Protein AF-Q9ZRT2-F1 (afdb_monomer_lite)

Radius of gyration: 14.72 Å; chains: 1; bounding box: 40×27×32 Å

Secondary structure (DSSP, 8-state):
-HHHHHHHHHHHHHHHHHTPPPSSSS------S-EEE-------GGGT--HHHHHHHHHHHHHHH--TT-EEE-

pLDDT: mean 89.25, std 11.75, range [54.47, 97.62]

Sequence (74 aa):
GKSTFIRQVGVNVLMAQVGSFVPCDQASISVRDCIFARVGAGDCQLRGVSTFMQEMLETASILKGASEKSLIII

InterPro domains:
  IPR000432 DNA mismatch repair protein MutS, C-terminal [PF00488] (1-74)
  IPR000432 DNA mismatch repair protein MutS, C-terminal [SM00534] (1-74)
  IPR027417 P-loop containing nucleoside triphosphate hydrolase [G3DSA:3.40.50.300] (1-74)
  IPR027417 P-loop containing nucleoside triphosphate hydrolase [SSF52540] (1-74)
  IPR045076 DNA mismatch repair MutS [PTHR11361] (1-74)

Foldseek 3Di:
DVLVVLVLVVVQQVCVVVVHDRPDPDDDHDNAPEEQEDRADPDPVVVVADSVRVSVVSVVVCVVPDDPRYHYYD

Organism: Triticum aestivum (NCBI:txid4565)

Structure (mmCIF, N/CA/C/O backbone):
data_AF-Q9ZRT2-F1
#
_entry.id   AF-Q9ZRT2-F1
#
loop_
_atom_site.group_PDB
_atom_site.id
_atom_site.type_symbol
_atom_site.label_atom_id
_atom_site.label_alt_id
_atom_site.label_comp_id
_atom_site.label_asym_id
_atom_site.label_entity_id
_atom_site.label_seq_id
_atom_site.pdbx_PDB_ins_code
_atom_site.Cartn_x
_atom_site.Cartn_y
_atom_site.Cartn_z
_atom_site.occupancy
_atom_site.B_iso_or_equiv
_atom_site.auth_seq_id
_atom_site.auth_comp_id
_atom_site.auth_asym_id
_atom_site.auth_atom_id
_atom_site.pdbx_PDB_model_num
ATOM 1 N N . GLY A 1 1 ? 5.656 16.088 3.384 1.00 83.12 1 GLY A N 1
ATOM 2 C CA . GLY A 1 1 ? 6.921 15.472 3.821 1.00 83.12 1 GLY A CA 1
ATOM 3 C C . GLY A 1 1 ? 6.737 13.983 4.011 1.00 83.12 1 GLY A C 1
ATOM 4 O O . GLY A 1 1 ? 6.703 13.262 3.028 1.00 83.12 1 GLY A O 1
ATOM 5 N N . LYS A 1 2 ? 6.529 13.535 5.255 1.00 90.00 2 LYS A N 1
ATOM 6 C CA . LYS A 1 2 ? 6.346 12.112 5.606 1.00 90.00 2 LYS A CA 1
ATOM 7 C C . LYS A 1 2 ? 5.220 11.424 4.816 1.00 90.00 2 LYS A C 1
ATOM 9 O O . LYS A 1 2 ? 5.457 10.420 4.160 1.00 90.00 2 LYS A O 1
ATOM 14 N N . SER A 1 3 ? 4.028 12.025 4.807 1.00 88.12 3 SER A N 1
ATOM 15 C CA . SER A 1 3 ? 2.860 11.516 4.069 1.00 88.12 3 SER A CA 1
ATOM 16 C C . SER A 1 3 ? 3.081 11.458 2.552 1.00 88.12 3 SER A C 1
ATOM 18 O O . SER A 1 3 ? 2.625 10.536 1.885 1.00 88.12 3 SER A O 1
ATOM 20 N N . THR A 1 4 ? 3.809 12.431 2.002 1.00 91.75 4 THR A N 1
ATOM 21 C CA . THR A 1 4 ? 4.193 12.466 0.586 1.00 91.75 4 THR A CA 1
ATOM 22 C C . THR A 1 4 ? 5.101 11.288 0.240 1.00 91.75 4 THR A C 1
ATOM 24 O O . THR A 1 4 ? 4.855 10.599 -0.743 1.00 91.75 4 THR A O 1
ATOM 27 N N . PHE A 1 5 ? 6.100 11.021 1.085 1.00 92.50 5 PHE A N 1
ATOM 28 C CA . PHE A 1 5 ? 7.059 9.937 0.892 1.00 92.50 5 PHE A CA 1
ATOM 29 C C . PHE A 1 5 ? 6.389 8.557 0.916 1.00 92.50 5 PHE A C 1
ATOM 31 O O . PHE A 1 5 ? 6.568 7.769 -0.007 1.00 92.50 5 PHE A O 1
ATOM 38 N N . ILE A 1 6 ? 5.549 8.274 1.918 1.00 93.38 6 ILE A N 1
ATOM 39 C CA . ILE A 1 6 ? 4.863 6.972 2.005 1.00 93.38 6 ILE A CA 1
ATOM 40 C C . ILE A 1 6 ? 3.897 6.749 0.831 1.00 93.38 6 ILE A C 1
ATOM 42 O O . ILE A 1 6 ? 3.823 5.645 0.295 1.00 93.38 6 ILE A O 1
ATOM 46 N N . ARG A 1 7 ? 3.210 7.804 0.363 1.00 92.94 7 ARG A N 1
ATOM 47 C CA . ARG A 1 7 ? 2.349 7.726 -0.828 1.00 92.94 7 ARG A CA 1
ATOM 48 C C . ARG A 1 7 ? 3.169 7.469 -2.092 1.00 92.94 7 ARG A C 1
ATOM 50 O O . ARG A 1 7 ? 2.749 6.668 -2.921 1.00 92.94 7 ARG A O 1
ATOM 57 N N . GLN A 1 8 ? 4.339 8.096 -2.221 1.00 94.44 8 GLN A N 1
ATOM 58 C CA . GLN A 1 8 ? 5.242 7.884 -3.353 1.00 94.44 8 GLN A CA 1
ATOM 59 C C . GLN A 1 8 ? 5.682 6.418 -3.461 1.00 94.44 8 GLN A C 1
ATOM 61 O O . GLN A 1 8 ? 5.685 5.873 -4.560 1.00 94.44 8 GLN A O 1
ATOM 66 N N . VAL A 1 9 ? 5.972 5.747 -2.340 1.00 95.06 9 VAL A N 1
ATOM 67 C CA . VAL A 1 9 ? 6.301 4.310 -2.342 1.00 95.06 9 VAL A CA 1
ATOM 68 C C . VAL A 1 9 ? 5.155 3.479 -2.930 1.00 95.06 9 VAL A C 1
ATOM 70 O O . VAL A 1 9 ? 5.394 2.650 -3.806 1.00 95.06 9 VAL A O 1
ATOM 73 N N . GLY A 1 10 ? 3.911 3.731 -2.510 1.00 95.62 10 GLY A N 1
ATOM 74 C CA . GLY A 1 10 ? 2.740 3.033 -3.052 1.00 95.62 10 GLY A CA 1
ATOM 75 C C . GLY A 1 10 ? 2.543 3.264 -4.554 1.00 95.62 10 GLY A C 1
ATOM 76 O O . GLY A 1 10 ? 2.299 2.315 -5.298 1.00 95.62 10 GLY A O 1
ATOM 77 N N . VAL A 1 11 ? 2.712 4.507 -5.015 1.00 95.81 11 VAL A N 1
ATOM 78 C CA . VAL A 1 11 ? 2.609 4.859 -6.441 1.00 95.81 11 VAL A CA 1
ATOM 79 C C . VAL A 1 11 ? 3.696 4.165 -7.262 1.00 95.81 11 VAL A C 1
ATOM 81 O O . VAL A 1 11 ? 3.385 3.588 -8.299 1.00 95.81 11 VAL A O 1
ATOM 84 N N . ASN A 1 12 ? 4.944 4.148 -6.788 1.00 96.94 12 ASN A N 1
ATOM 85 C CA . ASN A 1 12 ? 6.044 3.481 -7.487 1.00 96.94 12 ASN A CA 1
ATOM 86 C C . ASN A 1 12 ? 5.784 1.977 -7.654 1.00 96.94 12 ASN A C 1
ATOM 88 O O . ASN A 1 12 ? 6.016 1.430 -8.729 1.00 96.94 12 ASN A O 1
ATOM 92 N N . VAL A 1 13 ? 5.264 1.313 -6.615 1.00 97.31 13 VAL A N 1
ATOM 93 C CA . VAL A 1 13 ? 4.913 -0.116 -6.681 1.00 97.31 13 VAL A CA 1
ATOM 94 C C . VAL A 1 13 ? 3.806 -0.367 -7.705 1.00 97.31 13 VAL A C 1
ATOM 96 O O . VAL A 1 13 ? 3.931 -1.273 -8.529 1.00 97.31 13 VAL A O 1
ATOM 99 N N . LEU A 1 14 ? 2.762 0.467 -7.712 1.00 96.81 14 LEU A N 1
ATOM 100 C CA . LEU A 1 14 ? 1.679 0.369 -8.690 1.00 96.81 14 LEU A CA 1
ATOM 101 C C . LEU A 1 14 ? 2.182 0.584 -10.126 1.00 96.81 14 LEU A C 1
ATOM 103 O O . LEU A 1 14 ? 1.877 -0.213 -11.008 1.00 96.81 14 LEU A O 1
ATOM 107 N N . MET A 1 15 ? 2.971 1.635 -10.359 1.00 97.62 15 MET A N 1
ATOM 108 C CA . MET A 1 15 ? 3.533 1.949 -11.677 1.00 97.62 15 MET A CA 1
ATOM 109 C C . MET A 1 15 ? 4.390 0.801 -12.214 1.00 97.62 15 MET A C 1
ATOM 111 O O . MET A 1 15 ? 4.213 0.406 -13.366 1.00 97.62 15 MET A O 1
ATOM 115 N N . ALA A 1 16 ? 5.252 0.224 -11.373 1.00 97.44 16 ALA A N 1
ATOM 116 C CA . ALA A 1 16 ? 6.074 -0.919 -11.752 1.00 97.44 16 ALA A CA 1
ATOM 117 C C . ALA A 1 16 ? 5.227 -2.142 -12.137 1.00 97.44 1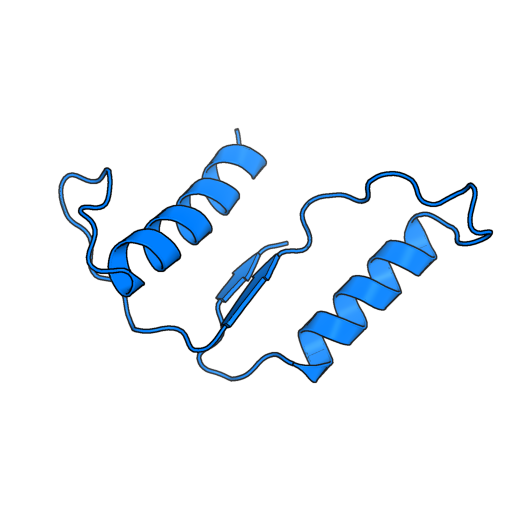6 ALA A C 1
ATOM 119 O O . ALA A 1 16 ? 5.514 -2.792 -13.138 1.00 97.44 16 ALA A O 1
ATOM 120 N N . GLN A 1 17 ? 4.154 -2.436 -11.394 1.00 96.81 17 GLN A N 1
ATOM 121 C CA . GLN A 1 17 ? 3.270 -3.571 -11.690 1.00 96.81 17 GLN A CA 1
ATOM 122 C C . GLN A 1 17 ? 2.371 -3.362 -12.917 1.00 96.81 17 GLN A C 1
ATOM 124 O O . GLN A 1 17 ? 1.977 -4.339 -13.547 1.00 96.81 17 GLN A O 1
ATOM 129 N N . VAL A 1 18 ? 2.075 -2.112 -13.283 1.00 97.25 18 VAL A N 1
ATOM 130 C CA . VAL A 1 18 ? 1.384 -1.761 -14.539 1.00 97.25 18 VAL A CA 1
ATOM 131 C C . VAL A 1 18 ? 2.336 -1.820 -15.748 1.00 97.25 18 VAL A C 1
ATOM 133 O O . VAL A 1 18 ? 1.882 -1.815 -16.889 1.00 97.25 18 VAL A O 1
ATOM 136 N N . GLY A 1 19 ? 3.652 -1.916 -15.521 1.00 95.94 19 GLY A N 1
ATOM 137 C CA . GLY A 1 19 ? 4.669 -1.926 -16.577 1.00 95.94 19 GLY A CA 1
ATOM 138 C C . GLY A 1 19 ? 5.111 -0.529 -17.026 1.00 95.94 19 GLY A C 1
ATOM 139 O O . GLY A 1 19 ? 5.615 -0.371 -18.135 1.00 95.94 19 GLY A O 1
ATOM 140 N N . SER A 1 20 ? 4.911 0.490 -16.187 1.00 97.06 20 SER A N 1
ATOM 141 C CA . SER A 1 20 ? 5.358 1.864 -16.435 1.00 97.06 20 SER A CA 1
ATOM 142 C C . SER A 1 20 ? 6.731 2.131 -15.812 1.00 97.06 20 SER A C 1
ATOM 144 O O . SER A 1 20 ? 7.102 1.519 -14.807 1.00 97.06 20 SER A O 1
ATOM 146 N N . PHE A 1 21 ? 7.476 3.089 -16.371 1.00 96.69 21 PHE A N 1
ATOM 147 C CA . PHE A 1 21 ? 8.696 3.588 -15.739 1.00 96.69 21 PHE A CA 1
ATOM 148 C C . PHE A 1 21 ? 8.372 4.265 -14.408 1.00 96.69 21 PHE A C 1
ATOM 150 O O . PHE A 1 21 ? 7.448 5.069 -14.312 1.00 96.69 21 PHE A O 1
ATOM 157 N N . VAL A 1 22 ? 9.166 3.967 -13.384 1.00 97.44 22 VAL A N 1
ATOM 158 C CA . VAL A 1 22 ? 9.055 4.599 -12.067 1.00 97.44 22 VAL A CA 1
ATOM 159 C C . VAL A 1 22 ? 10.001 5.799 -11.966 1.00 97.44 22 VAL A C 1
ATOM 161 O O . VAL A 1 22 ? 11.099 5.748 -12.519 1.00 97.44 22 VAL A O 1
ATOM 164 N N . PRO A 1 23 ? 9.623 6.880 -11.261 1.00 96.00 23 PRO A N 1
ATOM 165 C CA . PRO A 1 23 ? 10.444 8.084 -11.125 1.00 96.00 23 PRO A CA 1
ATOM 166 C C . PRO A 1 23 ? 11.584 7.875 -10.111 1.00 96.00 23 PRO A C 1
ATOM 168 O O . PRO A 1 23 ? 11.536 8.381 -8.989 1.00 96.00 23 PRO A O 1
ATOM 171 N N . CYS A 1 24 ? 12.586 7.077 -10.479 1.00 95.19 24 CYS A N 1
ATOM 172 C CA . CYS A 1 24 ? 13.768 6.748 -9.677 1.00 95.19 24 CYS A CA 1
ATOM 173 C C . CYS A 1 24 ? 14.981 6.554 -10.598 1.00 95.19 24 CYS A C 1
ATOM 175 O O . CYS A 1 24 ? 14.815 6.096 -11.725 1.00 95.19 24 CYS A O 1
ATOM 177 N N . ASP A 1 25 ? 16.195 6.809 -10.101 1.00 96.69 25 ASP A N 1
ATOM 178 C CA . ASP A 1 25 ? 17.420 6.486 -10.851 1.00 96.69 25 ASP A CA 1
ATOM 179 C C . ASP A 1 25 ? 17.572 4.967 -11.039 1.00 96.69 25 ASP A C 1
ATOM 181 O O . ASP A 1 25 ? 17.955 4.491 -12.105 1.00 96.69 25 ASP A O 1
ATOM 185 N N . GLN A 1 26 ? 17.242 4.198 -9.995 1.00 95.69 26 GLN A N 1
ATOM 186 C CA . GLN A 1 26 ? 17.169 2.736 -9.997 1.00 95.69 26 GLN A CA 1
ATOM 187 C C . GLN A 1 26 ? 16.080 2.272 -9.021 1.00 95.69 26 GLN A C 1
ATOM 189 O O . GLN A 1 26 ? 15.898 2.871 -7.959 1.00 95.69 26 GLN A O 1
ATOM 194 N N . ALA A 1 27 ? 15.364 1.195 -9.354 1.00 95.25 27 ALA A N 1
ATOM 195 C CA . ALA A 1 27 ? 14.353 0.604 -8.480 1.00 95.25 27 ALA A CA 1
ATOM 196 C C . ALA A 1 27 ? 14.293 -0.920 -8.648 1.00 95.25 27 ALA A C 1
ATOM 198 O O . ALA A 1 27 ? 14.217 -1.426 -9.764 1.00 95.25 27 ALA A O 1
ATOM 199 N N . SER A 1 28 ? 14.279 -1.645 -7.528 1.00 95.75 28 SER A N 1
ATOM 200 C CA . SER A 1 28 ? 13.972 -3.077 -7.479 1.00 95.75 28 SER A CA 1
ATOM 201 C C . SER A 1 28 ? 12.695 -3.265 -6.669 1.00 95.75 28 SER A C 1
ATOM 203 O O . SER A 1 28 ? 12.644 -2.901 -5.493 1.00 95.75 28 SER A O 1
ATOM 205 N N . ILE A 1 29 ? 11.639 -3.761 -7.313 1.00 95.69 29 ILE A N 1
ATOM 206 C CA . ILE A 1 29 ? 10.297 -3.854 -6.733 1.00 95.69 29 ILE A CA 1
ATOM 207 C C . ILE A 1 29 ? 9.795 -5.289 -6.880 1.00 95.69 29 ILE A C 1
ATOM 209 O O . ILE A 1 29 ? 9.640 -5.798 -7.987 1.00 95.69 29 ILE A O 1
ATOM 213 N N . SER A 1 30 ? 9.521 -5.943 -5.751 1.00 95.19 30 SER A N 1
ATOM 214 C CA . SER A 1 30 ? 8.850 -7.246 -5.728 1.00 95.19 30 SER A CA 1
ATOM 215 C C . SER A 1 30 ? 7.360 -7.091 -6.022 1.00 95.19 30 SER A C 1
ATOM 217 O O . SER A 1 30 ? 6.731 -6.157 -5.523 1.00 95.19 30 SER A O 1
ATOM 219 N N . VAL A 1 31 ? 6.788 -8.044 -6.760 1.00 95.69 31 VAL A N 1
ATOM 220 C CA . VAL A 1 31 ? 5.349 -8.087 -7.053 1.00 95.69 31 VAL A CA 1
ATOM 221 C C . VAL A 1 31 ? 4.552 -8.170 -5.752 1.00 95.69 31 VAL A C 1
ATOM 223 O O . VAL A 1 31 ? 4.785 -9.064 -4.936 1.00 95.69 31 VAL A O 1
ATOM 226 N N . ARG A 1 32 ? 3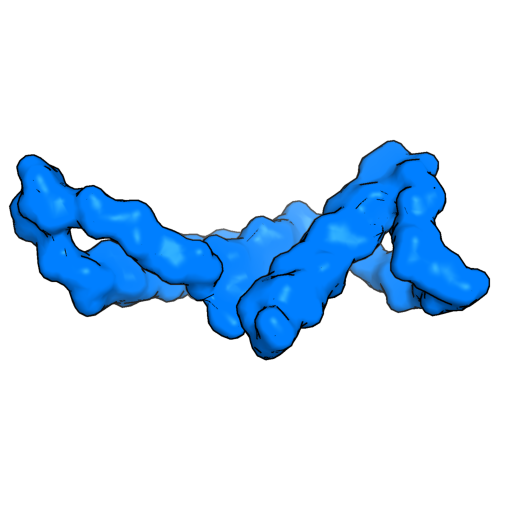.610 -7.242 -5.572 1.00 96.69 32 ARG A N 1
ATOM 227 C CA . ARG A 1 32 ? 2.660 -7.221 -4.458 1.00 96.69 32 ARG A CA 1
ATOM 228 C C . ARG A 1 32 ? 1.294 -7.670 -4.943 1.00 96.69 32 ARG A C 1
ATOM 230 O O . ARG A 1 32 ? 0.889 -7.370 -6.064 1.00 96.69 32 ARG A O 1
ATOM 237 N N . ASP A 1 33 ? 0.586 -8.397 -4.097 1.00 96.06 33 ASP A N 1
ATOM 238 C CA . ASP A 1 33 ? -0.768 -8.860 -4.395 1.00 96.06 33 ASP A CA 1
ATOM 239 C C . ASP A 1 33 ? -1.812 -7.761 -4.169 1.00 96.06 33 ASP A C 1
ATOM 241 O O . ASP A 1 33 ? -2.757 -7.639 -4.944 1.00 96.06 33 ASP A O 1
ATOM 245 N N . CYS A 1 34 ? -1.622 -6.935 -3.140 1.00 95.88 34 CYS A N 1
ATOM 246 C CA . CYS A 1 34 ? -2.485 -5.816 -2.787 1.00 95.88 34 CYS A CA 1
ATOM 247 C C . CYS A 1 34 ? -1.674 -4.655 -2.193 1.00 95.88 34 CYS A C 1
ATOM 249 O O . CYS A 1 34 ? -0.660 -4.856 -1.518 1.00 95.88 34 CYS A O 1
ATOM 251 N N . ILE A 1 35 ? -2.157 -3.428 -2.413 1.00 95.44 35 ILE A N 1
ATOM 252 C CA . ILE A 1 35 ? -1.662 -2.212 -1.757 1.00 95.44 35 ILE A CA 1
ATOM 253 C C . ILE A 1 35 ? -2.793 -1.661 -0.886 1.00 95.44 35 ILE A C 1
ATOM 255 O O . ILE A 1 35 ? -3.789 -1.152 -1.397 1.00 95.44 35 ILE A O 1
ATOM 259 N N . PHE A 1 36 ? -2.629 -1.758 0.428 1.00 94.81 36 PHE A N 1
ATOM 260 C CA . PHE A 1 36 ? -3.537 -1.200 1.421 1.00 94.81 36 PHE A CA 1
ATOM 261 C C . PHE A 1 36 ? -2.991 0.127 1.930 1.00 94.81 36 PHE A C 1
ATOM 263 O O . PHE A 1 36 ? -1.805 0.241 2.238 1.00 94.81 36 PHE A O 1
ATOM 270 N N . ALA A 1 37 ? -3.852 1.132 2.050 1.00 91.19 37 ALA A N 1
ATOM 271 C CA . ALA A 1 37 ? -3.441 2.445 2.516 1.00 91.19 37 ALA A CA 1
ATOM 272 C C . ALA A 1 37 ? -4.503 3.049 3.436 1.00 91.19 37 ALA A C 1
ATOM 274 O O . ALA A 1 37 ? -5.661 3.181 3.047 1.00 91.19 37 ALA A O 1
ATOM 275 N N . ARG A 1 38 ? -4.090 3.454 4.638 1.00 87.50 38 ARG A N 1
ATOM 276 C CA . ARG A 1 38 ? -4.912 4.184 5.608 1.00 87.50 38 ARG A CA 1
ATOM 277 C C . ARG A 1 38 ? -4.420 5.625 5.699 1.00 87.50 38 ARG A C 1
ATOM 279 O O . ARG A 1 38 ? -3.801 6.020 6.677 1.00 87.50 38 ARG A O 1
ATOM 286 N N . VAL A 1 39 ? -4.650 6.421 4.656 1.00 73.31 39 VAL A N 1
ATOM 287 C CA . VAL A 1 39 ? -4.076 7.775 4.580 1.00 73.31 39 VAL A CA 1
ATOM 288 C C . VAL A 1 39 ? -5.133 8.853 4.796 1.00 73.31 39 VAL A C 1
ATOM 2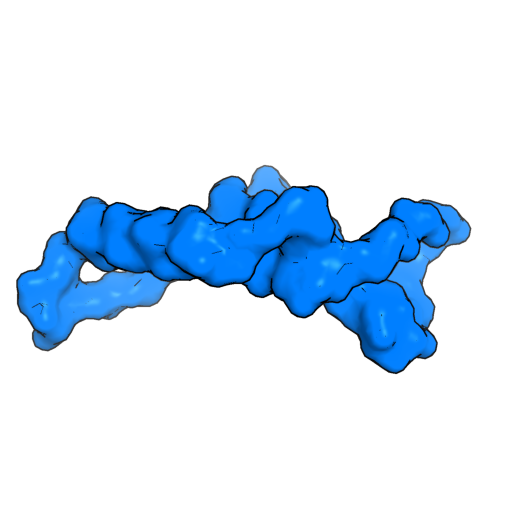90 O O . VAL A 1 39 ? -5.447 9.608 3.879 1.00 73.31 39 VAL A O 1
ATOM 293 N N . GLY A 1 40 ? -5.616 8.933 6.039 1.00 66.50 40 GLY A N 1
ATOM 294 C CA . GLY A 1 40 ? -6.460 10.010 6.565 1.00 66.50 40 GLY A CA 1
ATOM 295 C C . GLY A 1 40 ? -7.927 9.931 6.137 1.00 66.50 40 GLY A C 1
ATOM 296 O O . GLY A 1 40 ? -8.240 9.895 4.949 1.00 66.50 40 GLY A O 1
ATOM 297 N N . ALA A 1 41 ? -8.826 9.945 7.122 1.00 56.88 41 ALA A N 1
ATOM 298 C CA . ALA A 1 41 ? -10.264 9.936 6.904 1.00 56.88 41 ALA A CA 1
ATOM 299 C C . ALA A 1 41 ? -10.724 11.256 6.263 1.00 56.88 41 ALA A C 1
ATOM 301 O O . ALA A 1 41 ? -10.498 12.337 6.805 1.00 56.88 41 ALA A O 1
ATOM 302 N N . GLY A 1 42 ? -11.410 11.170 5.123 1.00 58.88 42 GLY A N 1
ATOM 303 C CA . GLY A 1 42 ? -12.393 12.191 4.779 1.00 58.88 42 GLY A CA 1
ATOM 304 C C . GLY A 1 42 ? -13.542 12.050 5.770 1.00 5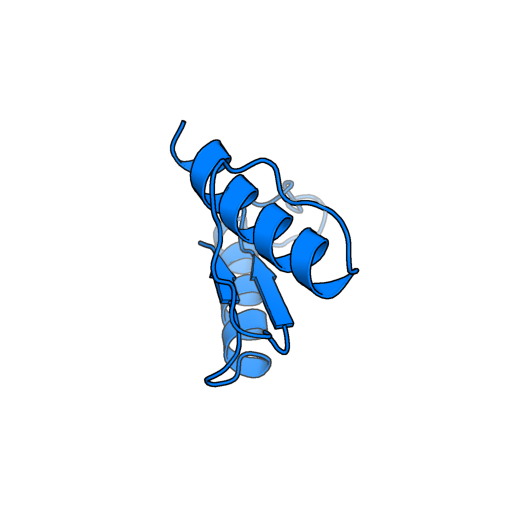8.88 42 GLY A C 1
ATOM 305 O O . GLY A 1 42 ? -14.132 10.971 5.855 1.00 58.88 42 GLY A O 1
ATOM 306 N N . ASP A 1 43 ? -13.809 13.089 6.560 1.00 54.47 43 ASP A N 1
ATOM 307 C CA . ASP A 1 43 ? -14.791 13.044 7.642 1.00 54.47 43 ASP A CA 1
ATOM 308 C C . ASP A 1 43 ? -16.137 12.486 7.159 1.00 54.47 43 ASP A C 1
ATOM 310 O O . ASP A 1 43 ? -16.871 13.109 6.394 1.00 54.47 43 ASP A O 1
ATOM 314 N N . CYS A 1 44 ? -16.484 11.293 7.643 1.00 56.16 44 CYS A N 1
ATOM 315 C CA . CYS A 1 44 ? -17.806 10.698 7.465 1.00 56.16 44 CYS A CA 1
ATOM 316 C C . CYS A 1 44 ? -18.702 10.945 8.688 1.00 56.16 44 CYS A C 1
ATOM 318 O O . CYS A 1 44 ? -19.626 10.173 8.928 1.00 56.16 44 CYS A O 1
ATOM 320 N N . GLN A 1 45 ? -18.476 12.023 9.453 1.00 54.62 45 GLN A N 1
ATOM 321 C CA . GLN A 1 45 ? -19.300 12.361 10.626 1.00 54.62 45 GLN A CA 1
ATOM 322 C C . GLN A 1 45 ? -20.793 12.475 10.278 1.00 54.62 45 GLN A C 1
ATOM 324 O O . GLN A 1 45 ? -21.644 12.061 11.062 1.00 54.62 45 GLN A O 1
ATOM 329 N N . LEU A 1 46 ? -21.117 12.922 9.059 1.00 57.50 46 LEU A N 1
ATOM 330 C CA . LEU A 1 46 ? -22.491 12.971 8.542 1.00 57.50 46 LEU A CA 1
ATOM 331 C C . LEU A 1 46 ? -23.162 11.585 8.433 1.00 57.50 46 LEU A C 1
ATOM 333 O O . LEU A 1 46 ? -24.380 11.513 8.312 1.00 57.50 46 LEU A O 1
ATOM 337 N N . ARG A 1 47 ? -22.397 10.483 8.487 1.00 64.38 47 ARG A N 1
ATOM 338 C CA . ARG A 1 47 ? -22.896 9.095 8.494 1.00 64.38 47 ARG A CA 1
ATOM 339 C C . ARG A 1 47 ? -23.005 8.486 9.900 1.00 64.38 47 ARG A C 1
ATOM 341 O O . ARG A 1 47 ? -23.269 7.294 10.012 1.00 64.38 47 ARG A O 1
ATOM 348 N N . GLY A 1 48 ? -22.804 9.271 10.963 1.00 78.62 48 GLY A N 1
ATOM 349 C CA . GLY A 1 48 ? -22.980 8.819 12.350 1.00 78.62 48 GLY A CA 1
ATOM 350 C C . GLY A 1 48 ? -21.830 7.977 12.915 1.00 78.62 48 GLY A C 1
ATOM 351 O O . GLY A 1 48 ? -22.014 7.300 13.922 1.00 78.62 48 GLY A O 1
ATOM 352 N N . VAL A 1 49 ? -20.650 8.009 12.290 1.00 80.06 49 VAL A N 1
ATOM 353 C CA . VAL A 1 49 ? -19.458 7.264 12.731 1.00 80.06 49 VAL A CA 1
ATOM 354 C C . VAL A 1 49 ? -18.392 8.253 13.200 1.00 80.06 49 VAL A C 1
ATOM 356 O O . VAL A 1 49 ? -18.122 9.246 12.521 1.00 80.06 49 VAL A O 1
ATOM 359 N N . SER A 1 50 ? -17.787 8.004 14.367 1.00 85.31 50 SER A N 1
ATOM 360 C CA . SER A 1 50 ? -16.681 8.836 14.859 1.00 85.31 50 SER A CA 1
ATOM 361 C C . SER A 1 50 ? -15.431 8.635 14.003 1.00 85.31 50 SER A C 1
ATOM 363 O O . SER A 1 50 ? -15.210 7.551 13.464 1.00 85.31 50 SER A O 1
ATOM 365 N N . THR A 1 51 ? -14.573 9.653 13.919 1.00 84.19 51 THR A N 1
ATOM 366 C CA . THR A 1 51 ? -13.299 9.558 13.188 1.00 84.19 51 THR A CA 1
ATOM 367 C C . THR A 1 51 ? -12.469 8.365 13.676 1.00 84.19 51 THR A C 1
ATOM 369 O O . THR A 1 51 ? -11.958 7.599 12.868 1.00 84.19 51 THR A O 1
ATOM 372 N N . PHE A 1 52 ? -12.441 8.119 14.990 1.00 85.81 52 PHE A N 1
ATOM 373 C CA . PHE A 1 52 ? -11.762 6.954 15.561 1.00 85.81 52 PHE A CA 1
ATOM 374 C C . PHE A 1 52 ? -12.391 5.623 15.126 1.00 85.81 52 PHE A C 1
ATOM 376 O O . PHE A 1 52 ? -11.685 4.689 14.759 1.00 85.81 52 PHE A O 1
ATOM 383 N N . MET A 1 53 ? -13.722 5.514 15.141 1.00 87.38 53 MET A N 1
ATOM 384 C CA . MET A 1 53 ? -14.394 4.288 14.710 1.00 87.38 53 MET A CA 1
ATOM 385 C C . MET A 1 53 ? -14.152 4.014 13.221 1.00 87.38 53 MET A C 1
ATOM 387 O O . MET A 1 53 ? -13.893 2.870 12.855 1.00 87.38 53 MET A O 1
ATOM 391 N N . GLN A 1 54 ? -14.161 5.051 12.379 1.00 85.88 54 GLN A N 1
ATOM 392 C CA . GLN A 1 54 ? -13.829 4.938 10.958 1.00 85.88 54 GLN A CA 1
ATOM 393 C C . GLN A 1 54 ? -12.397 4.415 10.760 1.00 85.88 54 GLN A C 1
ATOM 395 O O . GLN A 1 54 ? -12.177 3.456 10.022 1.00 85.88 54 GLN A O 1
ATOM 400 N N . GLU A 1 55 ? -11.435 4.974 11.491 1.00 87.31 55 GLU A N 1
ATOM 401 C CA . GLU A 1 55 ? -10.041 4.528 11.479 1.00 87.31 55 GLU A CA 1
ATOM 402 C C . GLU A 1 55 ? -9.864 3.063 11.911 1.00 87.31 55 GLU A C 1
ATOM 404 O O . GLU A 1 55 ? -9.044 2.330 11.346 1.00 87.31 55 GLU A O 1
ATOM 409 N N . MET A 1 56 ? -10.627 2.617 12.913 1.00 91.31 56 MET A N 1
ATOM 410 C CA . MET A 1 56 ? -10.599 1.227 13.373 1.00 91.31 56 MET A CA 1
ATOM 411 C C . MET A 1 56 ? -11.219 0.273 12.349 1.00 91.31 56 MET A C 1
ATOM 413 O O . MET A 1 56 ? -10.673 -0.806 12.126 1.00 91.31 56 MET A O 1
ATOM 417 N N . LEU A 1 57 ? -12.309 0.670 11.684 1.00 89.38 57 LEU A N 1
ATOM 418 C CA . LEU A 1 57 ? -12.934 -0.122 10.618 1.00 89.38 57 LEU A CA 1
ATOM 419 C C . LEU A 1 57 ? -12.011 -0.274 9.403 1.00 89.38 57 LEU A C 1
ATOM 421 O O . LEU A 1 57 ? -11.882 -1.376 8.868 1.00 89.38 57 LEU A O 1
ATOM 425 N N . GLU A 1 58 ? -11.318 0.795 9.004 1.00 89.69 58 GLU A N 1
ATOM 426 C CA . GLU A 1 58 ? -10.294 0.737 7.955 1.00 89.69 58 GLU A CA 1
ATOM 427 C C . GLU A 1 58 ? -9.168 -0.223 8.342 1.00 89.69 58 GLU A C 1
ATOM 429 O O . GLU A 1 58 ? -8.818 -1.117 7.572 1.00 89.69 58 GLU A O 1
ATOM 434 N N . THR A 1 59 ? -8.659 -0.104 9.570 1.00 92.4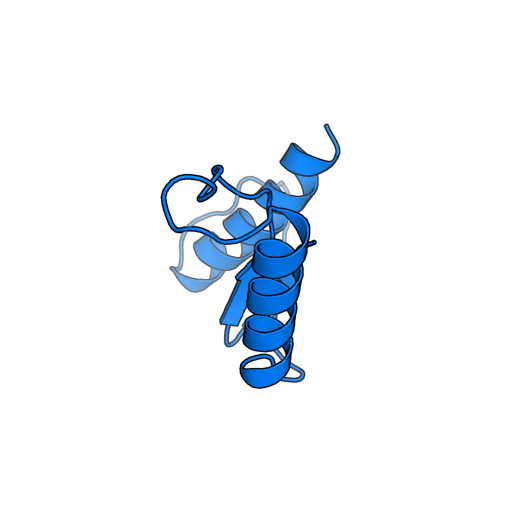4 59 THR A N 1
ATOM 435 C CA . THR A 1 59 ? -7.599 -0.985 10.081 1.00 92.44 59 THR A CA 1
ATOM 436 C C . THR A 1 59 ? -8.049 -2.452 10.093 1.00 92.44 59 THR A C 1
ATOM 438 O O . THR A 1 59 ? -7.312 -3.328 9.64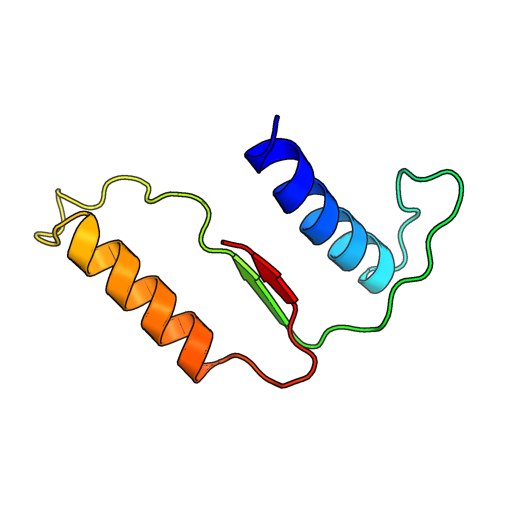1 1.00 92.44 59 THR A O 1
ATOM 441 N N . ALA A 1 60 ? -9.278 -2.735 10.533 1.00 94.00 60 ALA A N 1
ATOM 442 C CA . ALA A 1 60 ? -9.842 -4.083 10.528 1.00 94.00 60 ALA A CA 1
ATOM 443 C C . ALA A 1 60 ? -9.991 -4.649 9.105 1.00 94.00 60 ALA A C 1
ATOM 445 O O . ALA A 1 60 ? -9.700 -5.824 8.874 1.00 94.00 60 ALA A O 1
ATOM 446 N N . SER A 1 61 ? -10.400 -3.820 8.139 1.00 92.25 61 SER A N 1
ATOM 447 C CA . SER A 1 61 ? -10.493 -4.228 6.734 1.00 92.25 61 SER A CA 1
ATOM 448 C C . SER A 1 61 ? -9.125 -4.567 6.143 1.00 92.25 61 SER A C 1
ATOM 450 O O . SER A 1 61 ? -9.010 -5.549 5.411 1.00 92.25 61 SER A O 1
ATOM 452 N N . ILE A 1 62 ? -8.092 -3.785 6.473 1.00 94.69 62 ILE A N 1
ATOM 453 C CA . ILE A 1 62 ? -6.714 -4.052 6.043 1.00 94.69 62 ILE A CA 1
ATOM 454 C C . ILE A 1 62 ? -6.242 -5.387 6.617 1.00 94.69 62 ILE A C 1
ATOM 456 O O . ILE A 1 62 ? -5.794 -6.241 5.864 1.00 94.69 62 ILE A O 1
ATOM 460 N N . LEU A 1 63 ? -6.404 -5.610 7.925 1.00 95.31 63 LEU A N 1
ATOM 461 C CA . LEU A 1 63 ? -5.982 -6.857 8.574 1.00 95.31 63 LEU A CA 1
ATOM 462 C C . LEU A 1 63 ? -6.688 -8.094 8.006 1.00 95.31 63 LEU A C 1
ATOM 464 O O . LEU A 1 63 ? -6.082 -9.156 7.918 1.00 95.31 63 LEU A O 1
ATOM 468 N N . LYS A 1 64 ? -7.958 -7.967 7.609 1.00 96.06 64 LYS A N 1
ATOM 469 C CA . LYS A 1 64 ? -8.729 -9.076 7.036 1.00 96.06 64 LYS A CA 1
ATOM 470 C C . LYS A 1 64 ? -8.321 -9.415 5.597 1.00 96.06 64 LYS A C 1
ATOM 472 O O . LYS A 1 64 ? -8.489 -10.559 5.185 1.00 96.06 64 LYS A O 1
ATOM 477 N N . GLY A 1 65 ? -7.859 -8.428 4.828 1.00 94.75 65 GLY A N 1
ATOM 478 C CA . GLY A 1 65 ? -7.494 -8.593 3.417 1.00 94.75 65 GLY A CA 1
ATOM 479 C C . GLY A 1 65 ? -5.996 -8.756 3.156 1.00 94.75 65 GLY A C 1
ATOM 480 O O . GLY A 1 65 ? -5.625 -9.214 2.079 1.00 94.75 65 GLY A O 1
ATOM 481 N N . ALA A 1 66 ? -5.140 -8.366 4.100 1.00 96.50 66 ALA A N 1
ATOM 482 C CA . ALA A 1 66 ? -3.696 -8.399 3.923 1.00 96.50 66 ALA A CA 1
ATOM 483 C C . ALA A 1 66 ? -3.145 -9.829 3.920 1.00 96.50 66 ALA A C 1
ATOM 485 O O . ALA A 1 66 ? -3.543 -10.675 4.721 1.00 96.50 66 ALA A O 1
ATOM 486 N N . SER A 1 67 ? -2.168 -10.062 3.047 1.00 96.81 67 SER A N 1
ATOM 487 C CA . SER A 1 67 ? -1.337 -11.263 3.034 1.00 96.81 67 SER A CA 1
ATOM 488 C C . SER A 1 67 ? 0.126 -10.914 3.331 1.00 96.81 67 SER A C 1
ATOM 490 O O . SER A 1 67 ? 0.511 -9.745 3.400 1.00 96.81 67 SER A O 1
ATOM 492 N N . GLU A 1 68 ? 0.978 -11.935 3.433 1.00 96.25 68 GLU A N 1
ATOM 493 C CA . GLU A 1 68 ? 2.433 -11.781 3.570 1.00 96.25 68 GLU A CA 1
ATOM 494 C C . GLU A 1 68 ? 3.085 -11.006 2.410 1.00 96.25 68 GLU A C 1
ATOM 496 O O . GLU A 1 68 ? 4.178 -10.462 2.562 1.00 96.25 68 GLU A O 1
ATOM 501 N N . LYS A 1 69 ? 2.428 -10.946 1.243 1.00 96.88 69 LYS A N 1
ATOM 502 C CA . LYS A 1 69 ? 2.929 -10.249 0.047 1.00 96.88 69 LYS A CA 1
ATOM 503 C C . LYS A 1 69 ? 2.332 -8.855 -0.136 1.00 96.88 69 LYS A C 1
ATOM 505 O O . LYS A 1 69 ? 2.687 -8.174 -1.101 1.00 96.88 69 LYS A O 1
ATOM 510 N N . SER A 1 70 ? 1.469 -8.408 0.772 1.00 96.94 70 SER A N 1
ATOM 511 C CA . SER A 1 70 ? 0.797 -7.118 0.646 1.00 96.94 70 SER A CA 1
ATOM 512 C C . SER A 1 70 ? 1.700 -5.955 1.057 1.00 96.94 70 SER A C 1
ATOM 514 O O . SER A 1 70 ? 2.582 -6.071 1.907 1.00 96.94 70 SER A O 1
ATOM 516 N N . LEU A 1 71 ? 1.492 -4.795 0.437 1.00 96.69 71 LEU A N 1
ATOM 517 C CA . LEU A 1 71 ? 2.065 -3.529 0.891 1.00 96.69 71 LEU A CA 1
ATOM 518 C C . LEU A 1 71 ? 1.028 -2.797 1.744 1.00 96.69 71 LEU A C 1
ATOM 520 O O . LEU A 1 71 ? -0.071 -2.538 1.266 1.00 96.69 71 LEU A O 1
ATOM 524 N N . ILE A 1 72 ? 1.381 -2.436 2.978 1.00 95.56 72 ILE A N 1
ATOM 525 C CA . ILE A 1 72 ? 0.508 -1.683 3.887 1.00 95.56 72 ILE A CA 1
ATOM 526 C C . ILE A 1 72 ? 1.135 -0.313 4.163 1.00 95.56 72 ILE A C 1
ATOM 528 O O . ILE A 1 72 ? 2.312 -0.227 4.509 1.00 95.56 72 ILE A O 1
ATOM 532 N N . ILE A 1 73 ? 0.345 0.751 4.014 1.00 93.56 73 ILE A N 1
ATOM 533 C CA . ILE A 1 73 ? 0.725 2.142 4.287 1.00 93.56 73 ILE A CA 1
ATOM 534 C C . ILE A 1 73 ? -0.185 2.698 5.389 1.00 93.56 73 ILE A C 1
ATOM 536 O O . ILE A 1 73 ? -1.410 2.653 5.254 1.00 93.56 73 ILE A O 1
ATOM 540 N N . ILE A 1 74 ? 0.416 3.244 6.450 1.00 89.31 74 ILE A N 1
ATOM 541 C CA . ILE A 1 74 ? -0.251 3.893 7.592 1.00 89.31 74 ILE A CA 1
ATOM 542 C C . ILE A 1 74 ? 0.278 5.323 7.715 1.00 89.31 74 ILE A C 1
ATOM 544 O O . ILE A 1 74 ? 1.513 5.497 7.599 1.00 89.31 74 ILE A O 1
#